Protein AF-A0A538DQG3-F1 (afdb_monomer)

Secondary structure (DSSP, 8-state):
-EEEEEEEEEETTEEEEE-TT------TT--EEEEEEEEEEEE------TT-----S--

Sequence (59 aa):
MIVRGSGTYRIDDEEVPIEVGTFLRFDPETRRCPVAGPDGLSMIAVGARRGSYEARGPF

Mean predicted aligned error: 3.16 Å

Foldseek 3Di:
DWQDAWFWKDKPPDTHTDDHPDDDDDQPPIDIDTDGDPRGTDDDDDDDPHPPDDDDDDD

Structure (mmCIF, N/CA/C/O backbone):
data_AF-A0A538DQG3-F1
#
_entry.id   AF-A0A538DQG3-F1
#
loop_
_atom_site.group_PDB
_atom_site.id
_atom_site.type_symbol
_atom_site.label_atom_id
_atom_site.label_alt_id
_atom_site.label_comp_id
_atom_site.label_asym_id
_atom_site.label_entity_id
_atom_site.label_seq_id
_atom_site.pdbx_PDB_ins_code
_atom_site.Cartn_x
_atom_site.Cartn_y
_atom_site.Cartn_z
_atom_site.occupancy
_atom_site.B_iso_or_equiv
_atom_site.auth_seq_id
_atom_site.auth_comp_id
_atom_site.auth_asym_id
_atom_site.auth_atom_id
_atom_site.pdbx_PDB_model_num
ATOM 1 N N . MET A 1 1 ? -0.404 -7.689 2.259 1.00 95.31 1 MET A N 1
ATOM 2 C CA . MET A 1 1 ? -1.598 -8.138 3.008 1.00 95.31 1 MET A CA 1
ATOM 3 C C . MET A 1 1 ? -1.662 -7.385 4.315 1.00 95.31 1 MET A C 1
ATOM 5 O O . MET A 1 1 ? -0.645 -7.319 5.005 1.00 95.31 1 MET A O 1
ATOM 9 N N . ILE A 1 2 ? -2.822 -6.829 4.648 1.00 97.94 2 ILE A N 1
ATOM 10 C CA . ILE A 1 2 ? -3.038 -6.194 5.950 1.00 97.94 2 ILE A CA 1
ATOM 11 C C . ILE A 1 2 ? -3.341 -7.274 6.987 1.00 97.94 2 ILE A C 1
ATOM 13 O O . ILE A 1 2 ? -4.195 -8.130 6.760 1.00 97.94 2 ILE A O 1
ATOM 17 N N . VAL A 1 3 ? -2.618 -7.244 8.106 1.00 98.12 3 VAL A N 1
ATOM 18 C CA . VAL A 1 3 ? -2.720 -8.259 9.172 1.00 98.12 3 VAL A CA 1
ATOM 19 C C . VAL A 1 3 ? -3.255 -7.699 10.485 1.00 98.12 3 VAL A C 1
ATOM 21 O O . VAL A 1 3 ? -3.709 -8.462 11.331 1.00 98.12 3 VAL A O 1
ATOM 24 N N . ARG A 1 4 ? -3.221 -6.373 10.664 1.00 98.38 4 ARG A N 1
ATOM 25 C CA . ARG A 1 4 ? -3.840 -5.679 11.796 1.00 98.38 4 ARG A CA 1
ATOM 26 C C . ARG A 1 4 ? -4.155 -4.232 11.426 1.00 98.38 4 ARG A C 1
ATOM 28 O O . ARG A 1 4 ? -3.342 -3.584 10.765 1.00 98.38 4 ARG A O 1
ATOM 35 N N . GLY A 1 5 ? -5.279 -3.731 11.932 1.00 98.25 5 GLY A N 1
ATOM 36 C CA . GLY A 1 5 ? -5.697 -2.344 11.756 1.00 98.25 5 GLY A CA 1
ATOM 37 C C . GLY A 1 5 ? -6.324 -2.072 10.391 1.00 98.25 5 GLY A C 1
ATOM 38 O O . GLY A 1 5 ? -6.662 -2.997 9.648 1.00 98.25 5 GLY A O 1
ATOM 39 N N . SER A 1 6 ? -6.483 -0.792 10.082 1.00 98.56 6 SER A N 1
ATOM 40 C CA . SER A 1 6 ? -7.126 -0.293 8.866 1.00 98.56 6 SER A 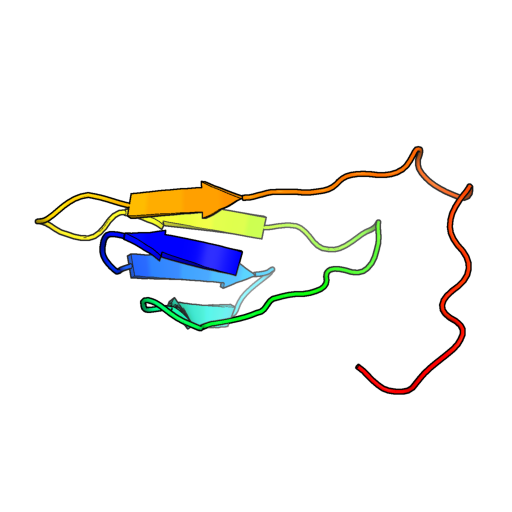CA 1
ATOM 41 C C . SER A 1 6 ? -6.519 1.045 8.448 1.00 98.56 6 SER A C 1
ATOM 43 O O . SER A 1 6 ? -5.691 1.630 9.156 1.00 98.56 6 SER A O 1
ATOM 45 N N . GLY A 1 7 ? -6.887 1.522 7.266 1.00 98.38 7 GLY A N 1
ATOM 46 C CA . GLY A 1 7 ? -6.434 2.811 6.767 1.00 98.38 7 GLY A CA 1
ATOM 47 C C . GLY A 1 7 ? -6.784 3.014 5.304 1.00 98.38 7 GLY A C 1
ATOM 48 O O . GLY A 1 7 ? -7.706 2.392 4.777 1.00 98.38 7 GLY A O 1
ATOM 49 N N . THR A 1 8 ? -5.993 3.852 4.647 1.00 98.50 8 THR A N 1
ATOM 50 C CA . THR A 1 8 ? -6.157 4.169 3.228 1.00 98.50 8 THR A CA 1
ATOM 51 C C . THR A 1 8 ? -4.821 4.013 2.528 1.00 98.50 8 THR A C 1
ATOM 53 O O . THR A 1 8 ? -3.792 4.491 3.009 1.00 98.50 8 THR A O 1
ATOM 56 N N . TYR A 1 9 ? -4.823 3.365 1.372 1.00 98.00 9 TYR A N 1
ATOM 57 C CA . TYR A 1 9 ? -3.716 3.456 0.436 1.00 98.00 9 TYR A CA 1
ATOM 58 C C . TYR A 1 9 ? -4.008 4.587 -0.544 1.00 98.00 9 TYR A C 1
ATOM 60 O O . TYR A 1 9 ? -5.004 4.542 -1.259 1.00 98.00 9 TYR A O 1
ATOM 68 N N . ARG A 1 10 ? -3.131 5.588 -0.592 1.00 98.12 10 ARG A N 1
ATOM 69 C CA . ARG A 1 10 ? -3.109 6.543 -1.704 1.00 98.12 10 ARG A CA 1
ATOM 70 C C . ARG A 1 10 ? -2.329 5.902 -2.833 1.00 98.12 10 ARG A C 1
ATOM 72 O O . ARG A 1 10 ? -1.163 5.563 -2.617 1.00 98.12 10 ARG A O 1
ATOM 79 N N . ILE A 1 11 ? -2.969 5.668 -3.966 1.00 97.25 11 ILE A N 1
ATOM 80 C CA . ILE A 1 11 ? -2.407 4.971 -5.121 1.00 97.25 11 ILE A CA 1
ATOM 81 C C . ILE A 1 11 ? -2.591 5.897 -6.310 1.00 97.25 11 ILE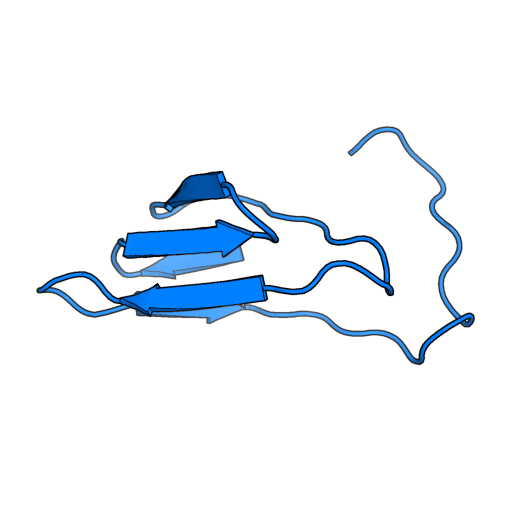 A C 1
ATOM 83 O O . ILE A 1 11 ? -3.714 6.121 -6.741 1.00 97.25 11 ILE A O 1
ATOM 87 N N . ASP A 1 12 ? -1.487 6.461 -6.788 1.00 95.00 12 ASP A N 1
ATOM 88 C CA . ASP A 1 12 ? -1.500 7.564 -7.746 1.00 95.00 12 ASP A CA 1
ATOM 89 C C . ASP A 1 12 ? -2.468 8.680 -7.286 1.00 95.00 12 ASP A C 1
ATOM 91 O O . ASP A 1 12 ? -2.177 9.326 -6.274 1.00 95.00 12 ASP A O 1
ATOM 95 N N . ASP A 1 13 ? -3.606 8.866 -7.959 1.00 94.62 13 ASP A N 1
ATOM 96 C CA . ASP A 1 13 ? -4.626 9.874 -7.621 1.00 94.62 13 ASP A CA 1
ATOM 97 C C . ASP A 1 13 ? -5.875 9.288 -6.925 1.00 94.62 13 ASP A C 1
ATOM 99 O O . ASP A 1 13 ? -6.866 9.989 -6.710 1.00 94.62 13 ASP A O 1
ATOM 103 N N . GLU A 1 14 ? -5.838 8.008 -6.548 1.00 96.88 14 GLU A N 1
ATOM 104 C CA . GLU A 1 14 ? -6.946 7.296 -5.909 1.00 96.88 14 GLU A CA 1
ATOM 105 C C . GLU A 1 14 ? -6.698 7.032 -4.421 1.00 96.88 14 GLU A C 1
ATOM 107 O O . GLU A 1 14 ? -5.585 6.735 -3.977 1.00 96.88 14 GLU A O 1
ATOM 112 N N . GLU A 1 15 ? -7.773 7.087 -3.637 1.00 97.94 15 GLU A N 1
ATOM 113 C CA . GLU A 1 15 ? -7.781 6.672 -2.237 1.00 97.94 15 GLU A CA 1
ATOM 114 C C . GLU A 1 15 ? -8.541 5.352 -2.093 1.00 97.94 15 GLU A C 1
ATOM 116 O O . GLU A 1 15 ? -9.757 5.290 -2.269 1.00 97.94 15 GLU A O 1
ATOM 121 N N . VAL A 1 16 ? -7.814 4.287 -1.753 1.00 97.94 16 VAL A N 1
ATOM 122 C CA . VAL A 1 16 ? -8.364 2.936 -1.619 1.00 97.94 16 VAL A CA 1
ATOM 123 C C . VAL A 1 16 ? -8.423 2.551 -0.139 1.00 97.94 16 VAL A C 1
ATOM 125 O O . VAL A 1 16 ? -7.368 2.457 0.501 1.00 97.94 16 VAL A O 1
ATOM 128 N N . PRO A 1 17 ? -9.619 2.322 0.434 1.00 98.19 17 PRO A N 1
ATOM 129 C CA . PRO A 1 17 ? -9.743 1.870 1.813 1.00 98.19 17 PRO A CA 1
ATOM 130 C C . PRO A 1 17 ? -9.191 0.451 1.961 1.00 98.19 17 PRO A C 1
ATOM 132 O O . PRO A 1 17 ? -9.350 -0.395 1.081 1.00 98.19 17 PRO A O 1
ATOM 135 N N . ILE A 1 18 ? -8.535 0.194 3.089 1.00 98.38 18 ILE A N 1
ATOM 136 C CA . ILE A 1 18 ? -7.926 -1.098 3.394 1.00 98.38 18 ILE A CA 1
ATOM 137 C C . ILE A 1 18 ? -8.219 -1.530 4.826 1.00 98.38 18 ILE A C 1
ATOM 139 O O . ILE A 1 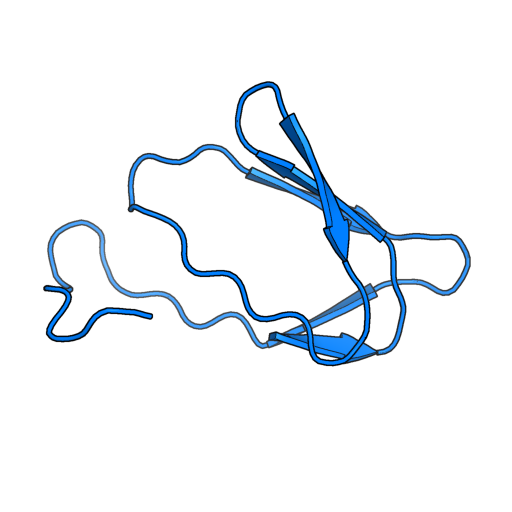18 ? -8.223 -0.728 5.763 1.00 98.38 18 ILE A O 1
ATOM 143 N N . GLU A 1 19 ? -8.385 -2.832 5.000 1.00 98.44 19 GLU A N 1
ATOM 144 C CA . GLU A 1 19 ? -8.622 -3.474 6.287 1.00 98.44 19 GLU A CA 1
ATOM 145 C C . GLU A 1 19 ? -7.957 -4.850 6.334 1.00 98.44 19 GLU A C 1
ATOM 147 O O . GLU A 1 19 ? -7.353 -5.307 5.360 1.00 98.44 19 GLU A O 1
ATOM 152 N N . VAL A 1 20 ? -8.019 -5.514 7.487 1.00 98.50 20 VAL A N 1
ATOM 153 C CA . VAL A 1 20 ? -7.474 -6.867 7.650 1.00 98.50 20 VAL A CA 1
ATOM 154 C C . VAL A 1 20 ? -8.053 -7.803 6.589 1.00 98.50 20 VAL A C 1
ATOM 156 O O . VAL A 1 20 ? -9.259 -7.869 6.391 1.00 98.50 20 VAL A O 1
ATOM 159 N N . GLY A 1 21 ? -7.176 -8.546 5.914 1.00 97.31 21 GLY A N 1
ATOM 160 C CA . GLY A 1 21 ? -7.564 -9.419 4.804 1.00 97.31 21 GLY A CA 1
ATOM 161 C C . GLY A 1 21 ? -7.534 -8.745 3.432 1.00 97.31 21 GLY A C 1
ATOM 162 O O . GLY A 1 21 ? -7.590 -9.451 2.430 1.00 97.31 21 GLY A O 1
ATOM 163 N N . THR A 1 22 ? -7.342 -7.423 3.336 1.00 97.62 22 THR A N 1
ATOM 164 C CA . THR A 1 22 ? -7.085 -6.783 2.041 1.00 97.62 22 THR A CA 1
ATOM 165 C C . THR A 1 22 ? -5.722 -7.215 1.479 1.00 97.62 22 THR A C 1
ATOM 167 O O . THR A 1 22 ? -4.668 -7.106 2.131 1.00 97.62 22 THR A O 1
ATOM 170 N N . PHE A 1 23 ? -5.739 -7.671 0.225 1.00 94.56 23 PHE A N 1
ATOM 171 C CA . PHE A 1 23 ? -4.560 -7.964 -0.584 1.00 94.56 23 PHE A CA 1
ATOM 172 C C . PHE A 1 23 ? -4.416 -6.916 -1.681 1.00 94.56 23 PHE A C 1
ATOM 174 O O . PHE A 1 23 ? -5.382 -6.547 -2.336 1.00 94.56 23 PHE A O 1
ATOM 181 N N . LEU A 1 24 ? -3.189 -6.440 -1.867 1.00 92.81 24 LEU A N 1
ATOM 182 C CA . LEU A 1 24 ? -2.840 -5.451 -2.876 1.00 92.81 24 LEU A CA 1
ATOM 183 C C . LEU A 1 24 ? -1.611 -5.953 -3.618 1.00 92.81 24 LEU A C 1
ATOM 185 O O . LEU A 1 24 ? -0.637 -6.388 -2.991 1.00 92.81 24 LEU A O 1
ATOM 189 N N . ARG A 1 25 ? -1.652 -5.852 -4.941 1.00 91.06 25 ARG A N 1
ATOM 190 C CA . ARG A 1 25 ? -0.518 -6.074 -5.829 1.00 91.06 25 ARG A CA 1
ATOM 191 C C . ARG A 1 25 ? -0.317 -4.799 -6.626 1.00 91.06 25 ARG A C 1
ATOM 193 O O . ARG A 1 25 ? -1.270 -4.234 -7.144 1.00 91.06 25 ARG A O 1
ATOM 200 N N . PHE A 1 26 ? 0.928 -4.359 -6.708 1.00 91.38 26 PHE A N 1
ATOM 201 C CA . PHE A 1 26 ? 1.287 -3.133 -7.403 1.00 91.38 26 PHE A CA 1
ATOM 202 C C . PHE A 1 26 ? 2.143 -3.473 -8.606 1.00 91.38 26 PHE A C 1
ATOM 204 O O . PHE A 1 26 ? 3.039 -4.321 -8.508 1.00 91.38 26 PHE A O 1
ATOM 211 N N . ASP A 1 27 ? 1.884 -2.797 -9.720 1.00 89.56 27 ASP A N 1
ATOM 212 C CA . ASP A 1 27 ? 2.867 -2.759 -10.786 1.00 89.56 27 ASP A CA 1
ATOM 213 C C . ASP A 1 27 ? 4.114 -2.012 -10.292 1.00 89.56 27 ASP A C 1
ATOM 215 O O . ASP A 1 27 ? 4.039 -1.209 -9.351 1.00 89.56 27 ASP A O 1
ATOM 219 N N . PRO A 1 28 ? 5.295 -2.289 -10.872 1.00 89.56 28 PRO A N 1
ATOM 220 C CA . PRO A 1 28 ? 6.541 -1.727 -10.359 1.00 89.56 28 PRO A CA 1
ATOM 221 C C . PRO A 1 28 ? 6.550 -0.187 -10.353 1.00 89.56 28 PRO A C 1
ATOM 223 O O . PRO A 1 28 ? 7.250 0.425 -9.543 1.00 89.56 28 PRO A O 1
ATOM 226 N N . GLU A 1 29 ? 5.736 0.415 -11.227 1.00 89.88 29 GLU A N 1
ATOM 227 C CA . GLU A 1 29 ? 5.747 1.845 -11.543 1.00 89.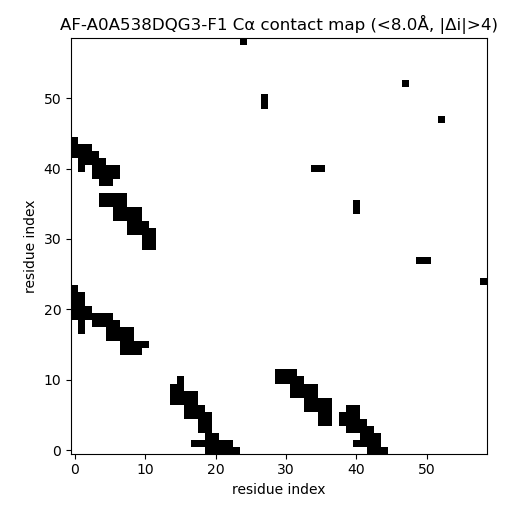88 29 GLU A CA 1
ATOM 228 C C . GLU A 1 29 ? 4.722 2.618 -10.707 1.00 89.88 29 GLU A C 1
ATOM 230 O O . GLU A 1 29 ? 4.785 3.845 -10.637 1.00 89.88 29 GLU A O 1
ATOM 235 N N . THR A 1 30 ? 3.813 1.901 -10.041 1.00 93.31 30 THR A N 1
ATOM 236 C CA . THR A 1 30 ? 2.723 2.473 -9.254 1.00 93.31 30 THR A CA 1
ATOM 237 C C . THR A 1 30 ? 3.258 3.215 -8.033 1.00 93.31 30 THR A 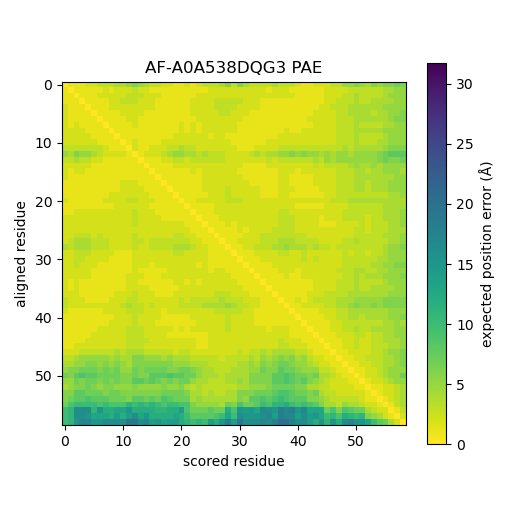C 1
ATOM 239 O O . THR A 1 30 ? 3.910 2.620 -7.156 1.00 93.31 30 THR A O 1
ATOM 242 N N . ARG A 1 31 ? 2.935 4.510 -7.927 1.00 95.62 31 ARG A N 1
ATOM 243 C CA . ARG A 1 31 ? 3.257 5.311 -6.744 1.00 95.62 31 ARG A CA 1
ATOM 244 C C . ARG A 1 31 ? 2.194 5.069 -5.693 1.00 95.62 31 ARG A C 1
ATOM 246 O O . ARG A 1 31 ? 1.002 5.085 -5.968 1.00 95.62 31 ARG A O 1
ATOM 253 N N . ARG A 1 32 ? 2.636 4.822 -4.463 1.00 96.62 32 ARG A N 1
ATOM 254 C CA . ARG A 1 32 ? 1.726 4.415 -3.400 1.00 96.62 32 ARG A CA 1
ATOM 255 C C . ARG A 1 32 ? 2.203 4.863 -2.029 1.00 96.62 32 ARG A C 1
ATOM 257 O O . ARG A 1 32 ? 3.406 4.871 -1.767 1.00 96.62 32 ARG A O 1
ATOM 264 N N . CYS A 1 33 ? 1.264 5.194 -1.154 1.00 97.62 33 CYS A N 1
ATOM 265 C CA . CYS A 1 33 ? 1.538 5.591 0.220 1.00 97.62 33 CYS A CA 1
ATOM 266 C C . CYS A 1 33 ? 0.463 5.024 1.160 1.00 97.62 33 CYS A C 1
ATOM 268 O O . CYS A 1 33 ? -0.702 5.413 1.037 1.00 97.62 33 CYS A O 1
ATOM 270 N N . PRO A 1 34 ? 0.814 4.115 2.088 1.00 97.38 34 PRO A N 1
ATOM 271 C CA . PRO A 1 34 ? -0.112 3.690 3.123 1.00 97.38 34 PRO A CA 1
ATOM 272 C C . PRO 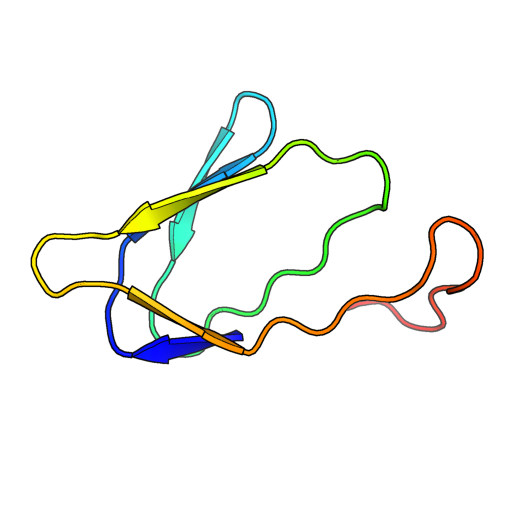A 1 34 ? -0.255 4.781 4.189 1.00 97.38 34 PRO A C 1
ATOM 274 O O . PRO A 1 34 ? 0.736 5.255 4.744 1.00 97.38 34 PRO A O 1
ATOM 277 N N . VAL A 1 35 ? -1.494 5.131 4.516 1.00 98.44 35 VAL A N 1
ATOM 278 C CA . VAL A 1 35 ? -1.849 6.026 5.620 1.00 98.44 35 VAL A CA 1
ATOM 279 C C . VAL A 1 35 ? -2.585 5.203 6.670 1.00 98.44 35 VAL A C 1
ATOM 281 O O . VAL A 1 35 ? -3.639 4.631 6.394 1.00 98.44 35 VAL A O 1
ATOM 284 N N . ALA A 1 36 ? -2.005 5.107 7.866 1.00 98.56 36 ALA A N 1
ATOM 285 C CA . ALA A 1 36 ? -2.600 4.359 8.967 1.00 98.56 36 ALA A CA 1
ATOM 286 C C . ALA A 1 36 ? -3.829 5.085 9.533 1.00 98.56 36 ALA A C 1
ATOM 288 O O . ALA A 1 36 ? -3.814 6.306 9.690 1.00 98.56 36 ALA A O 1
ATOM 289 N N . GLY A 1 37 ? -4.872 4.320 9.859 1.00 98.25 37 GLY A N 1
ATOM 290 C CA . GLY A 1 37 ? -6.015 4.797 10.628 1.00 98.25 37 GLY A CA 1
ATOM 291 C C . GLY A 1 37 ? -5.700 4.974 12.124 1.00 98.25 37 GLY A C 1
ATOM 292 O O . GLY A 1 37 ? -4.557 4.780 12.551 1.00 98.25 37 GLY A O 1
ATOM 293 N N . PRO A 1 38 ? -6.713 5.318 12.940 1.00 98.06 38 PRO A N 1
ATOM 294 C CA . PRO A 1 38 ? -6.535 5.648 14.358 1.00 98.06 38 PRO A CA 1
ATOM 295 C C . PRO A 1 38 ? -5.968 4.494 15.197 1.00 98.06 38 PRO A C 1
ATOM 297 O O . PRO A 1 38 ? -5.203 4.735 16.126 1.00 98.06 38 PRO A O 1
ATOM 300 N N . ASP A 1 39 ? -6.274 3.249 14.831 1.00 97.19 39 ASP A N 1
ATOM 301 C CA . ASP A 1 39 ? -5.809 2.049 15.543 1.00 97.19 39 ASP A CA 1
ATOM 302 C C . ASP A 1 39 ? -4.459 1.517 15.022 1.00 97.19 39 ASP A C 1
ATOM 304 O O . ASP A 1 39 ? -4.000 0.436 15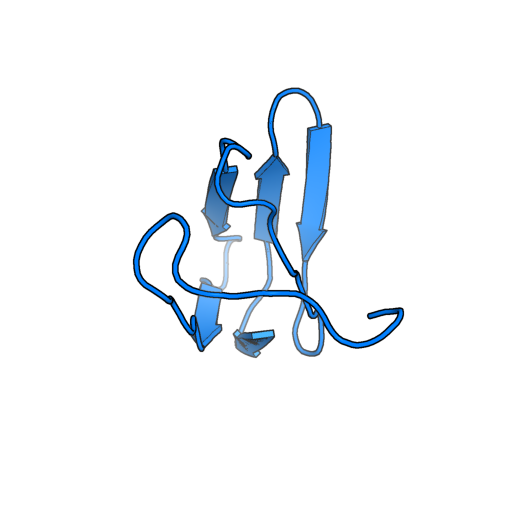.406 1.00 97.19 39 ASP A O 1
ATOM 308 N N . GLY A 1 40 ? -3.808 2.276 14.136 1.00 98.25 40 GLY A N 1
ATOM 309 C CA . GLY A 1 40 ? -2.577 1.886 13.463 1.00 98.25 40 GLY A CA 1
ATOM 310 C C . GLY A 1 40 ? -2.800 0.924 12.294 1.00 98.25 40 GLY A C 1
ATOM 311 O O . GLY A 1 40 ? -3.916 0.522 11.968 1.00 98.25 40 GLY A O 1
ATOM 312 N N . LEU A 1 41 ? -1.698 0.558 11.636 1.00 98.38 41 LEU A N 1
ATOM 313 C CA . LEU A 1 41 ? -1.698 -0.327 10.475 1.00 98.38 41 LEU A CA 1
ATOM 314 C C . LEU A 1 41 ? -0.467 -1.234 10.509 1.00 98.38 41 LEU A C 1
ATOM 316 O O . LEU A 1 41 ? 0.661 -0.764 10.647 1.00 98.38 41 LEU A O 1
ATOM 320 N N . SER A 1 42 ? -0.668 -2.541 10.367 1.00 98.31 42 SER A N 1
ATOM 321 C CA . SER A 1 42 ? 0.415 -3.514 10.201 1.00 98.31 42 SER A CA 1
ATOM 322 C C . SER A 1 42 ? 0.155 -4.391 8.987 1.00 98.31 42 SER A C 1
ATOM 324 O O . SER A 1 42 ? -0.955 -4.885 8.774 1.00 98.31 42 SER A O 1
ATOM 326 N N . MET A 1 43 ? 1.196 -4.606 8.188 1.00 97.62 43 MET A N 1
ATOM 327 C CA . MET A 1 43 ? 1.102 -5.351 6.940 1.00 97.62 43 MET A CA 1
ATOM 328 C C . MET A 1 43 ? 2.333 -6.213 6.701 1.00 97.62 43 MET A C 1
ATOM 330 O O . MET A 1 43 ? 3.435 -5.885 7.133 1.00 97.62 43 MET A O 1
ATOM 334 N N . ILE A 1 44 ? 2.132 -7.279 5.935 1.00 97.81 44 ILE A N 1
ATOM 335 C CA . ILE A 1 44 ? 3.213 -8.037 5.311 1.00 97.81 44 ILE A CA 1
ATOM 336 C C . ILE A 1 44 ? 3.354 -7.531 3.876 1.00 97.81 44 ILE A C 1
ATOM 338 O O . ILE A 1 44 ? 2.389 -7.574 3.099 1.00 97.81 44 ILE A O 1
ATOM 342 N N . ALA A 1 45 ? 4.553 -7.055 3.544 1.00 95.44 45 ALA A N 1
ATOM 343 C CA . ALA A 1 45 ? 4.929 -6.597 2.216 1.00 95.44 45 ALA A CA 1
ATOM 344 C C . ALA A 1 45 ? 6.013 -7.515 1.646 1.00 95.44 45 ALA A C 1
ATOM 346 O O . ALA A 1 45 ? 7.045 -7.737 2.274 1.00 95.44 45 ALA A O 1
ATOM 347 N N . VAL A 1 46 ? 5.769 -8.037 0.446 1.00 94.31 46 VAL A N 1
ATOM 348 C CA . VAL A 1 46 ? 6.733 -8.848 -0.300 1.00 94.31 46 VAL A CA 1
ATOM 349 C C . VAL A 1 46 ? 7.146 -8.048 -1.524 1.00 94.31 46 VAL A C 1
ATOM 351 O O . VAL A 1 46 ? 6.294 -7.603 -2.293 1.00 94.31 46 VAL A O 1
ATOM 354 N N . GLY A 1 47 ? 8.449 -7.823 -1.670 1.00 91.56 47 GLY A N 1
ATOM 355 C CA . GLY A 1 47 ? 9.028 -7.085 -2.786 1.00 91.56 47 GLY A CA 1
ATOM 356 C C . GLY A 1 47 ? 9.914 -7.976 -3.645 1.00 91.56 47 GLY A C 1
ATOM 357 O O . GLY A 1 47 ? 10.547 -8.905 -3.149 1.00 91.56 47 GLY A O 1
ATOM 358 N N . ALA A 1 48 ? 9.987 -7.651 -4.931 1.00 90.88 48 ALA A N 1
ATOM 359 C CA . ALA A 1 48 ? 10.976 -8.179 -5.859 1.00 90.88 48 ALA A CA 1
ATOM 360 C C . ALA A 1 48 ? 11.797 -7.018 -6.431 1.00 90.88 48 ALA A C 1
ATOM 362 O O . ALA A 1 48 ? 11.373 -5.859 -6.384 1.00 90.88 48 ALA A O 1
ATOM 363 N N . ARG A 1 49 ? 12.975 -7.317 -6.988 1.00 89.88 49 ARG A N 1
ATOM 364 C CA . ARG A 1 49 ? 13.748 -6.307 -7.714 1.00 89.88 49 ARG A CA 1
ATOM 365 C C . ARG A 1 49 ? 12.932 -5.835 -8.921 1.00 89.88 49 ARG A C 1
ATOM 367 O O . ARG A 1 49 ? 12.261 -6.624 -9.585 1.00 89.88 49 ARG A O 1
ATOM 374 N N . ARG A 1 50 ? 13.003 -4.540 -9.233 1.00 85.12 50 ARG A N 1
ATOM 375 C CA . ARG A 1 50 ? 12.330 -3.987 -10.415 1.00 85.12 50 ARG A CA 1
ATOM 376 C C . ARG A 1 50 ? 12.762 -4.744 -11.677 1.00 85.12 50 ARG A C 1
ATOM 378 O O . ARG A 1 50 ? 13.955 -4.958 -11.885 1.00 85.12 50 ARG A O 1
ATOM 385 N N . GLY A 1 51 ? 11.779 -5.170 -12.470 1.00 86.12 51 GLY A N 1
ATOM 386 C CA . GLY A 1 51 ? 11.975 -5.957 -13.690 1.00 86.12 51 GLY A CA 1
ATOM 387 C C . GLY A 1 51 ? 12.276 -7.447 -13.481 1.00 86.12 51 GLY A C 1
ATOM 388 O O . GLY A 1 51 ? 12.413 -8.158 -14.468 1.00 86.12 51 GLY A O 1
ATOM 389 N N . SER A 1 52 ? 12.378 -7.947 -12.241 1.00 90.44 52 SER A N 1
ATOM 390 C CA . SER A 1 52 ? 12.717 -9.358 -11.986 1.00 90.44 52 SER A CA 1
ATOM 391 C C . SER A 1 52 ? 11.512 -10.274 -11.763 1.00 90.44 52 SER A C 1
ATOM 393 O O . SER A 1 52 ? 11.702 -11.475 -11.593 1.00 90.44 52 SER A O 1
ATOM 395 N N . TYR A 1 53 ? 10.297 -9.728 -11.678 1.00 87.56 53 TYR A N 1
ATOM 396 C CA . TYR A 1 53 ? 9.076 -10.495 -11.440 1.00 87.56 53 TYR A CA 1
ATOM 397 C C . TYR A 1 53 ? 8.147 -10.402 -12.647 1.00 87.56 53 TYR A C 1
ATOM 399 O O . TYR A 1 53 ? 7.778 -9.307 -13.068 1.00 87.56 53 TYR A O 1
ATOM 407 N N . GLU A 1 54 ? 7.752 -11.562 -13.161 1.00 86.56 54 GLU A N 1
ATOM 408 C CA . GLU A 1 54 ? 6.746 -11.710 -14.207 1.00 86.56 54 GLU A CA 1
ATOM 409 C C . GLU A 1 54 ? 5.474 -12.296 -13.587 1.00 86.56 54 GLU A C 1
ATOM 411 O O . GLU A 1 54 ? 5.513 -13.338 -12.927 1.00 86.56 54 GLU A O 1
ATOM 416 N N . ALA A 1 55 ? 4.342 -11.623 -13.788 1.00 83.25 55 ALA A N 1
ATOM 417 C CA . ALA A 1 55 ? 3.048 -12.103 -13.322 1.00 83.25 55 ALA A CA 1
ATOM 418 C C . ALA A 1 55 ? 2.614 -13.348 -14.116 1.00 83.25 55 ALA A C 1
ATOM 420 O O . ALA A 1 55 ? 2.676 -13.362 -15.343 1.00 83.25 55 ALA A O 1
ATOM 421 N N . ARG A 1 56 ? 2.152 -14.394 -13.420 1.00 85.31 56 ARG A N 1
ATOM 422 C CA . ARG A 1 56 ? 1.733 -15.675 -14.029 1.00 85.31 56 ARG A CA 1
ATOM 423 C C . ARG A 1 56 ? 0.273 -16.054 -13.729 1.00 85.31 56 ARG A C 1
ATOM 425 O O . ARG A 1 56 ? -0.093 -17.215 -13.864 1.00 85.31 56 ARG A O 1
ATOM 432 N N . GLY A 1 57 ? -0.563 -15.104 -13.315 1.00 79.19 57 GLY A N 1
ATOM 433 C CA . GLY A 1 57 ? -1.964 -15.351 -12.962 1.00 79.19 57 GLY A CA 1
ATOM 434 C C . GLY A 1 57 ? -2.768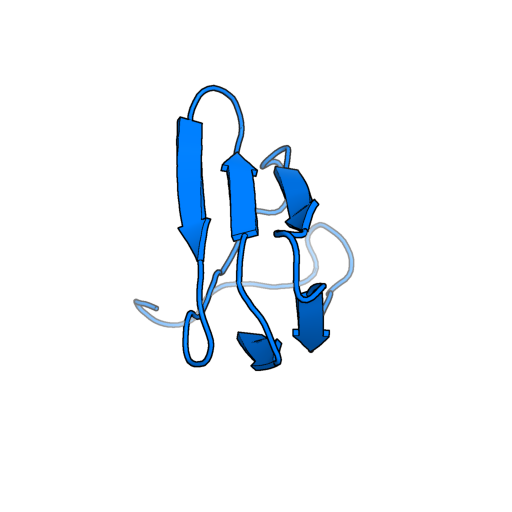 -14.056 -12.809 1.00 79.19 57 GLY A C 1
ATOM 435 O O . GLY A 1 57 ? -2.173 -12.980 -12.871 1.00 79.19 57 GLY A O 1
ATOM 436 N N . PRO A 1 58 ? -4.100 -14.155 -12.639 1.00 67.00 58 PRO A N 1
ATOM 437 C CA . PRO A 1 58 ? -4.994 -12.998 -12.718 1.00 67.00 58 PRO A CA 1
ATOM 438 C C . PRO A 1 58 ? -4.961 -12.051 -11.507 1.00 67.00 58 PRO A C 1
ATOM 440 O O . PRO A 1 58 ? -5.360 -10.909 -11.677 1.00 67.00 58 PRO A O 1
ATOM 443 N N . PHE A 1 59 ? -4.436 -12.486 -10.356 1.00 60.19 59 PHE A N 1
ATOM 444 C CA . PHE A 1 59 ? -4.587 -11.827 -9.046 1.00 60.19 59 PHE A CA 1
ATOM 445 C C . PHE A 1 59 ? -6.054 -11.584 -8.672 1.00 60.19 59 PHE A C 1
ATOM 447 O O . PHE A 1 59 ? -6.639 -10.560 -9.080 1.00 60.19 59 PHE A O 1
#

Solvent-accessible surface area (backbone atoms only — not comparable to full-atom values): 3848 Å² total; per-residue (Å²): 62,32,75,39,44,33,33,36,36,37,44,75,96,43,80,44,78,41,38,61,75,42,75,78,84,75,63,92,84,63,52,71,48,82,43,64,36,97,84,33,62,43,65,59,83,88,84,73,63,85,91,72,71,79,87,89,72,88,126

pLDDT: mean 93.57, std 7.31, range [60.19, 98.56]

Nearest PDB structures (foldseek):
  5fq0-assembly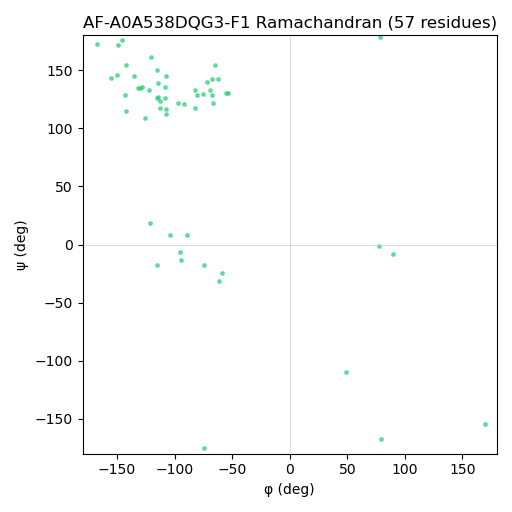2_D  TM=8.145E-01  e=8.797E-01  Halomonas sp.
  5fpx-assembly1_A  TM=6.122E-01  e=8.797E-01  Yersinia enterocolitica subsp. enterocolitica 8081
  5fq0-assembly1_A  TM=6.229E-01  e=1.372E+00  Halomonas sp.
  2vpv-assembly1_B  TM=5.655E-01  e=3.791E+00  Saccharomyces cerevisiae

Radius of gyration: 12.31 Å; Cα contacts (8 Å, |Δi|>4): 91; chains: 1; bounding box: 24×26×30 Å